Protein AF-A0A522JJS2-F1 (afdb_monomer_lite)

Structure (mmCIF, N/CA/C/O backbone):
data_AF-A0A522JJS2-F1
#
_entry.id   AF-A0A522JJS2-F1
#
loop_
_atom_site.group_PDB
_atom_site.id
_atom_site.type_symbol
_atom_site.label_atom_id
_atom_site.label_alt_id
_atom_site.label_comp_id
_atom_site.label_asym_id
_atom_site.label_entity_id
_atom_site.label_seq_id
_atom_site.pdbx_PDB_ins_code
_atom_site.Cartn_x
_atom_site.Cartn_y
_atom_site.Cartn_z
_atom_site.occupancy
_atom_site.B_iso_or_equiv
_atom_site.auth_seq_id
_atom_site.auth_comp_id
_atom_site.auth_asym_id
_atom_site.auth_atom_id
_atom_site.pdbx_PDB_model_num
ATOM 1 N N . MET A 1 1 ? 28.391 4.035 -35.852 1.00 57.31 1 MET A N 1
ATOM 2 C CA . MET A 1 1 ? 27.122 3.845 -35.117 1.00 57.31 1 MET A CA 1
ATOM 3 C C . MET A 1 1 ? 27.522 3.546 -33.683 1.00 57.31 1 MET A C 1
ATOM 5 O O . MET A 1 1 ? 28.521 2.867 -33.507 1.00 57.31 1 MET A O 1
ATOM 9 N N . GLY A 1 2 ? 26.929 4.228 -32.703 1.00 73.19 2 GLY A N 1
ATOM 10 C CA . GLY A 1 2 ? 27.480 4.295 -31.346 1.00 73.19 2 GLY A CA 1
ATOM 11 C C . GLY A 1 2 ? 27.286 2.992 -30.577 1.00 73.19 2 GLY A C 1
ATOM 12 O O . GLY A 1 2 ? 26.161 2.683 -30.204 1.00 73.19 2 GLY A O 1
ATOM 13 N N . GLU A 1 3 ? 28.387 2.303 -30.288 1.00 79.56 3 GLU A N 1
ATOM 14 C CA . GLU A 1 3 ? 28.468 1.057 -29.506 1.00 79.56 3 GLU A CA 1
ATOM 15 C C . GLU A 1 3 ? 27.678 1.111 -28.184 1.00 79.56 3 GLU A C 1
ATOM 17 O O . GLU A 1 3 ? 27.041 0.147 -27.772 1.00 79.56 3 GLU A O 1
ATOM 22 N N . ILE A 1 4 ? 27.638 2.281 -27.543 1.00 78.94 4 ILE A N 1
ATOM 23 C CA . ILE A 1 4 ? 26.926 2.497 -26.278 1.00 78.94 4 ILE A CA 1
ATOM 24 C C . ILE A 1 4 ? 25.409 2.406 -26.471 1.00 78.94 4 ILE A C 1
ATOM 26 O O . ILE A 1 4 ? 24.712 1.834 -25.636 1.00 78.94 4 ILE A O 1
ATOM 30 N N . ALA A 1 5 ? 24.897 2.941 -27.581 1.00 76.31 5 ALA A N 1
ATOM 31 C CA . ALA A 1 5 ? 23.472 2.885 -27.886 1.00 76.31 5 ALA A CA 1
ATOM 32 C C . ALA A 1 5 ? 23.033 1.445 -28.186 1.00 76.31 5 ALA A C 1
ATOM 34 O O . ALA A 1 5 ? 21.948 1.039 -27.784 1.00 76.31 5 ALA A O 1
ATOM 35 N N . GLU A 1 6 ? 23.893 0.655 -28.827 1.00 81.75 6 GLU A N 1
ATOM 36 C CA . GLU A 1 6 ? 23.637 -0.761 -29.106 1.00 81.75 6 GLU A CA 1
ATOM 37 C C . GLU A 1 6 ? 23.607 -1.578 -27.807 1.00 81.75 6 GLU A C 1
ATOM 39 O O . GLU A 1 6 ? 22.666 -2.336 -27.582 1.00 81.75 6 GLU A O 1
ATOM 44 N N . MET A 1 7 ? 24.543 -1.331 -26.884 1.00 81.50 7 MET A N 1
ATOM 45 C CA . MET A 1 7 ? 24.564 -1.988 -25.570 1.00 81.50 7 MET A CA 1
ATOM 46 C C . MET A 1 7 ? 23.360 -1.629 -24.676 1.00 81.50 7 MET A C 1
ATOM 48 O O . MET A 1 7 ? 22.954 -2.438 -23.839 1.00 81.50 7 MET A O 1
ATOM 52 N N . MET A 1 8 ? 22.767 -0.440 -24.840 1.00 80.88 8 MET A N 1
ATOM 53 C CA . MET A 1 8 ? 21.518 -0.055 -24.160 1.00 80.88 8 MET A CA 1
ATOM 54 C C . MET A 1 8 ? 20.288 -0.749 -24.759 1.00 80.88 8 MET A C 1
ATOM 56 O O . MET A 1 8 ? 19.370 -1.117 -24.027 1.00 80.88 8 MET A O 1
ATOM 60 N N . LEU A 1 9 ? 20.263 -0.934 -26.082 1.00 81.69 9 LEU A N 1
ATOM 61 C CA . LEU A 1 9 ? 19.139 -1.556 -26.787 1.00 81.69 9 LEU A CA 1
ATOM 62 C C . LEU A 1 9 ? 19.114 -3.083 -26.635 1.00 81.69 9 LEU A C 1
ATOM 64 O O . LEU A 1 9 ? 18.038 -3.675 -26.593 1.00 81.69 9 LEU A O 1
ATOM 68 N N . ASP A 1 10 ? 20.284 -3.702 -26.498 1.00 85.56 10 ASP A N 1
ATOM 69 C CA . ASP A 1 10 ? 20.461 -5.150 -26.333 1.00 85.56 10 ASP A CA 1
ATOM 70 C C . ASP A 1 10 ? 20.263 -5.625 -24.873 1.00 85.56 10 ASP A C 1
ATOM 72 O O . ASP A 1 10 ? 20.170 -6.818 -24.577 1.00 85.56 10 ASP A O 1
ATOM 76 N N . GLY A 1 11 ? 20.134 -4.685 -23.928 1.00 82.06 11 GLY A N 1
ATOM 77 C CA . GLY A 1 11 ? 19.857 -4.983 -22.519 1.00 82.06 11 GLY A CA 1
ATOM 78 C C . GLY A 1 11 ? 21.091 -5.316 -21.680 1.00 82.06 11 GLY A C 1
ATOM 79 O O . GLY A 1 11 ? 20.939 -5.847 -20.573 1.00 82.06 11 GLY A O 1
ATOM 80 N N . THR A 1 12 ? 22.283 -4.996 -22.187 1.00 88.56 12 THR A N 1
ATOM 81 C CA . THR A 1 12 ? 23.569 -5.052 -21.468 1.00 88.56 12 THR A CA 1
ATOM 82 C C . THR A 1 12 ? 23.711 -3.869 -20.507 1.00 88.56 12 THR A C 1
ATOM 84 O O . THR A 1 12 ? 24.193 -4.018 -19.382 1.00 88.56 12 THR A O 1
ATOM 87 N N . LEU A 1 13 ? 23.231 -2.694 -20.922 1.00 89.81 13 LEU A N 1
ATOM 88 C CA . LEU A 1 13 ? 23.172 -1.483 -20.107 1.00 89.81 13 LEU A CA 1
ATOM 89 C C . LEU A 1 13 ? 21.726 -1.109 -19.769 1.00 89.81 13 LEU A C 1
ATOM 91 O O . LEU A 1 13 ? 20.796 -1.349 -20.537 1.00 89.81 13 LEU A O 1
ATOM 95 N N . CYS A 1 14 ? 21.553 -0.464 -18.619 1.00 88.88 14 CYS A N 1
ATOM 96 C CA . CYS A 1 14 ? 20.308 0.176 -18.227 1.00 88.88 14 CYS A CA 1
ATOM 97 C C . CYS A 1 14 ? 19.961 1.308 -19.206 1.00 88.88 14 CYS A C 1
ATOM 99 O O . CYS A 1 14 ? 20.755 2.234 -19.370 1.00 88.88 14 CYS A O 1
ATOM 101 N N . GLU A 1 15 ? 18.754 1.305 -19.776 1.00 86.12 15 GLU A N 1
ATOM 102 C CA . GLU A 1 15 ? 18.289 2.373 -20.682 1.00 86.12 15 GLU A CA 1
ATOM 103 C C . GLU A 1 15 ? 18.180 3.751 -19.995 1.00 86.12 15 GLU A C 1
ATOM 105 O O . GLU A 1 15 ? 18.176 4.777 -20.667 1.00 86.12 15 GLU A O 1
ATOM 110 N N . GLY A 1 16 ? 18.048 3.778 -18.662 1.00 83.94 16 GLY A N 1
ATOM 111 C CA . GLY A 1 16 ? 17.788 5.000 -17.895 1.00 83.94 16 GLY A CA 1
ATOM 112 C C . GLY A 1 16 ? 19.049 5.689 -17.379 1.00 83.94 16 GLY A C 1
ATOM 113 O O . GLY A 1 16 ? 19.113 6.913 -17.352 1.00 83.94 16 GLY A O 1
ATOM 114 N N . CYS A 1 17 ? 20.058 4.913 -16.980 1.00 88.56 17 CYS A N 1
ATOM 115 C CA . CYS A 1 17 ? 21.272 5.441 -16.349 1.00 88.56 17 CYS A CA 1
ATOM 116 C C . CYS A 1 17 ? 22.578 4.928 -16.968 1.00 88.56 17 CYS A C 1
ATOM 118 O O . CYS A 1 17 ? 23.653 5.346 -16.547 1.00 88.56 17 CYS A O 1
ATOM 120 N N . GLY A 1 18 ? 22.516 4.013 -17.942 1.00 85.56 18 GLY A N 1
ATOM 121 C CA . GLY A 1 18 ? 23.699 3.432 -18.580 1.00 85.56 18 GLY A CA 1
ATOM 122 C C . GLY A 1 18 ? 24.520 2.495 -17.687 1.00 85.56 18 GLY A C 1
ATOM 123 O O . GLY A 1 18 ? 25.633 2.143 -18.061 1.00 85.56 18 GLY A O 1
ATOM 124 N N . ALA A 1 19 ? 24.011 2.090 -16.517 1.00 88.94 19 ALA A N 1
ATOM 125 C CA . ALA A 1 19 ? 24.686 1.122 -15.652 1.00 88.94 19 ALA A CA 1
ATOM 126 C C . ALA A 1 19 ? 24.685 -0.288 -16.268 1.00 88.94 19 ALA A C 1
ATOM 128 O O . ALA A 1 19 ? 23.676 -0.705 -16.836 1.00 88.94 19 ALA A O 1
ATOM 129 N N . TYR A 1 20 ? 25.781 -1.034 -16.106 1.00 88.44 20 TYR A N 1
ATOM 130 C CA . TYR A 1 20 ? 25.856 -2.443 -16.506 1.00 88.44 20 TYR A CA 1
ATOM 131 C C . TYR A 1 20 ? 24.881 -3.286 -15.688 1.00 88.44 20 TYR A C 1
ATOM 133 O O . TYR A 1 20 ? 24.837 -3.188 -14.461 1.00 88.44 20 TYR A O 1
ATOM 141 N N . LEU A 1 21 ? 24.090 -4.103 -16.377 1.00 84.31 21 LEU A N 1
ATOM 142 C CA . LEU A 1 21 ? 23.136 -5.007 -15.749 1.00 84.31 21 LEU A CA 1
ATOM 143 C C . LEU A 1 21 ? 23.778 -6.383 -15.556 1.00 84.31 21 LEU A C 1
ATOM 145 O O . LEU A 1 21 ? 24.487 -6.869 -16.431 1.00 84.31 21 LEU A O 1
ATOM 149 N N . GLU A 1 22 ? 23.530 -7.018 -14.409 1.00 79.38 22 GLU A N 1
ATOM 150 C CA . GLU A 1 22 ? 24.010 -8.379 -14.153 1.00 79.38 22 GLU A CA 1
ATOM 151 C C . GLU A 1 22 ? 23.252 -9.391 -15.028 1.00 79.38 22 GLU A C 1
ATOM 153 O O . GLU A 1 22 ? 22.030 -9.531 -14.930 1.00 79.38 22 GLU A O 1
ATOM 158 N N . GLY A 1 23 ? 23.991 -10.109 -15.876 1.00 73.25 23 GLY A N 1
ATOM 159 C CA . GLY A 1 23 ? 23.478 -11.171 -16.741 1.00 73.25 23 GLY A CA 1
ATOM 160 C C . GLY A 1 23 ? 23.820 -10.968 -18.216 1.00 73.25 23 GLY A C 1
ATOM 161 O O . GLY A 1 23 ? 24.387 -9.951 -18.604 1.00 73.25 23 GLY A O 1
ATOM 162 N N . ASP A 1 24 ? 23.468 -11.960 -19.033 1.00 70.75 24 ASP A N 1
ATOM 163 C CA . ASP A 1 24 ? 23.642 -11.892 -20.486 1.00 70.75 24 ASP A CA 1
ATOM 164 C C . ASP A 1 24 ? 22.685 -10.861 -21.112 1.00 70.75 24 ASP A C 1
ATOM 166 O O . ASP A 1 24 ? 21.68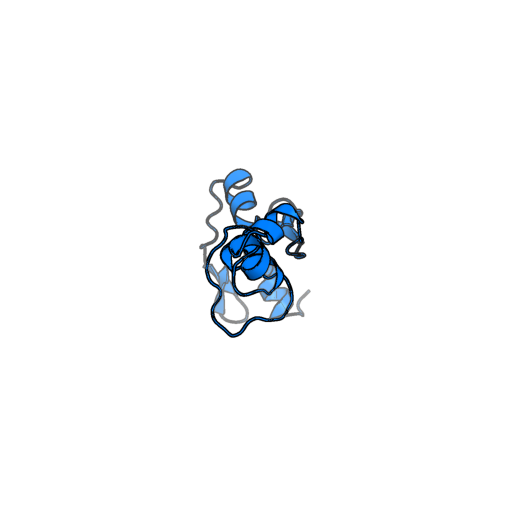5 -10.455 -20.490 1.00 70.75 24 ASP A O 1
ATOM 170 N N . ALA A 1 25 ? 23.009 -10.427 -22.329 1.00 74.12 25 ALA A N 1
ATOM 171 C CA . ALA A 1 25 ? 22.186 -9.511 -23.095 1.00 74.12 25 ALA A CA 1
ATOM 172 C C . ALA A 1 25 ? 20.798 -10.119 -23.305 1.00 74.12 25 ALA A C 1
ATOM 174 O O . ALA A 1 25 ? 20.634 -11.211 -23.846 1.00 74.12 25 ALA A O 1
ATOM 175 N N . ALA A 1 26 ? 19.767 -9.418 -22.842 1.00 77.19 26 ALA A N 1
ATOM 176 C CA . ALA A 1 26 ? 18.408 -9.931 -22.938 1.00 77.19 26 ALA A CA 1
ATOM 177 C C . ALA A 1 26 ? 17.839 -9.819 -24.366 1.00 77.19 26 ALA A C 1
ATOM 179 O O . ALA A 1 26 ? 16.777 -10.378 -24.638 1.00 77.19 26 ALA A O 1
ATOM 180 N N . GLY A 1 27 ? 18.515 -9.089 -25.262 1.00 82.44 27 GLY A N 1
ATOM 181 C CA . GLY A 1 27 ? 18.028 -8.750 -26.600 1.00 82.44 27 GLY A CA 1
ATOM 182 C C . GLY A 1 27 ? 16.918 -7.694 -26.586 1.00 82.44 27 GLY A C 1
ATOM 183 O O . GLY A 1 27 ? 16.231 -7.500 -27.588 1.00 82.44 27 GLY A O 1
ATOM 184 N N . PHE A 1 28 ? 16.695 -7.041 -25.442 1.00 82.25 28 PHE A N 1
ATOM 185 C CA . PHE A 1 28 ? 15.737 -5.951 -25.279 1.00 82.25 28 PHE A CA 1
ATOM 186 C C . PHE A 1 28 ? 16.195 -4.964 -24.194 1.00 82.25 28 PHE A C 1
ATOM 188 O O . PHE A 1 28 ? 16.867 -5.379 -23.243 1.00 82.25 28 PHE A O 1
ATOM 195 N N . PRO A 1 29 ? 15.794 -3.679 -24.274 1.00 85.56 29 PRO A N 1
ATOM 196 C CA . PRO A 1 29 ? 16.159 -2.673 -23.281 1.00 85.56 29 PRO A CA 1
ATOM 197 C C . PRO A 1 29 ? 15.674 -3.054 -21.879 1.00 85.56 29 PRO A C 1
ATOM 199 O O . PRO A 1 29 ? 14.528 -3.469 -21.688 1.00 85.56 29 PRO A O 1
ATOM 202 N N . ARG A 1 30 ? 16.547 -2.903 -20.878 1.00 86.44 30 ARG A N 1
ATOM 203 C CA . ARG A 1 30 ? 16.250 -3.202 -19.469 1.00 86.44 30 ARG A CA 1
ATOM 204 C C . ARG A 1 30 ? 16.584 -2.007 -18.579 1.00 86.44 30 ARG A C 1
ATOM 206 O O . ARG A 1 30 ? 17.356 -1.127 -18.953 1.00 86.44 30 ARG A O 1
ATOM 213 N N . ARG A 1 31 ? 16.037 -2.004 -17.360 1.00 87.75 31 ARG A N 1
ATOM 214 C CA . ARG A 1 31 ? 16.356 -1.034 -16.299 1.00 87.75 31 ARG A CA 1
ATOM 215 C C . ARG A 1 31 ? 16.914 -1.744 -15.071 1.00 87.75 31 ARG A C 1
ATOM 217 O O . ARG A 1 31 ? 16.477 -2.849 -14.756 1.00 87.75 31 ARG A O 1
ATOM 224 N N . CYS A 1 32 ? 17.850 -1.106 -14.370 1.00 88.06 32 CYS A N 1
ATOM 225 C CA . CYS A 1 32 ? 18.321 -1.582 -13.066 1.00 88.06 32 CYS A CA 1
ATOM 226 C C . CYS A 1 32 ? 17.216 -1.449 -12.001 1.00 88.06 32 CYS A C 1
ATOM 228 O O . CYS A 1 32 ? 16.230 -0.747 -12.228 1.00 88.06 32 CYS A O 1
ATOM 230 N N . ASP A 1 33 ? 17.370 -2.098 -10.837 1.00 82.56 33 ASP A N 1
ATOM 231 C CA . ASP A 1 33 ? 16.367 -2.040 -9.754 1.00 82.56 33 ASP A CA 1
ATOM 232 C C . ASP A 1 33 ? 16.052 -0.598 -9.334 1.00 82.56 33 ASP A C 1
ATOM 234 O O . ASP A 1 33 ? 14.891 -0.262 -9.116 1.00 82.56 33 ASP A O 1
ATOM 238 N N . ASP A 1 34 ? 17.064 0.269 -9.298 1.00 82.25 34 ASP A N 1
ATOM 239 C CA . ASP A 1 34 ? 16.914 1.671 -8.909 1.00 82.25 34 ASP A CA 1
ATOM 240 C C . ASP A 1 34 ? 16.088 2.460 -9.936 1.00 82.25 34 ASP A C 1
ATOM 242 O O . ASP A 1 34 ? 14.997 2.934 -9.615 1.00 82.25 34 ASP A O 1
ATOM 246 N N . CYS A 1 35 ? 16.486 2.441 -11.214 1.00 83.81 35 CYS A N 1
ATOM 247 C CA . CYS A 1 35 ? 15.709 3.075 -12.280 1.00 83.81 35 CYS A CA 1
ATOM 248 C C . CYS A 1 35 ? 14.314 2.457 -12.430 1.00 83.81 35 CYS A C 1
ATOM 250 O O . CYS A 1 35 ? 13.358 3.166 -12.730 1.00 83.81 35 CYS A O 1
ATOM 252 N N . ALA A 1 36 ? 14.158 1.149 -12.202 1.00 79.88 36 ALA A N 1
ATOM 253 C CA . ALA A 1 36 ? 12.857 0.483 -12.189 1.00 79.88 36 ALA A CA 1
ATOM 254 C C . ALA A 1 36 ? 11.983 0.927 -11.001 1.00 79.88 36 ALA A C 1
ATOM 256 O O . ALA A 1 36 ? 10.754 0.897 -11.094 1.00 79.88 36 ALA A O 1
ATOM 257 N N . ARG A 1 37 ? 12.579 1.339 -9.877 1.00 72.25 37 ARG A N 1
ATOM 258 C CA . ARG A 1 37 ? 11.871 1.908 -8.723 1.00 72.25 37 ARG A CA 1
ATOM 259 C C . ARG A 1 37 ? 11.487 3.359 -8.955 1.00 72.25 37 ARG A C 1
ATOM 261 O O . ARG A 1 37 ? 10.376 3.721 -8.575 1.00 72.25 37 ARG A O 1
ATOM 268 N N . GLU A 1 38 ? 12.331 4.143 -9.612 1.00 65.69 38 GLU A N 1
ATOM 269 C CA . GLU A 1 38 ? 12.033 5.529 -9.984 1.00 65.69 38 GLU A CA 1
ATOM 270 C C . GLU A 1 38 ? 10.801 5.603 -10.899 1.00 65.69 38 GLU A C 1
ATOM 272 O O . GLU A 1 38 ? 9.821 6.262 -10.548 1.00 65.69 38 GLU A O 1
ATOM 277 N N . VAL A 1 39 ? 10.737 4.797 -11.971 1.00 64.00 39 VAL A N 1
ATOM 278 C CA . VAL A 1 39 ? 9.524 4.757 -12.818 1.00 64.00 39 VAL A CA 1
ATOM 279 C C . VAL A 1 39 ? 8.279 4.256 -12.084 1.00 64.00 39 VAL A C 1
ATOM 281 O O . VAL A 1 39 ? 7.175 4.641 -12.450 1.00 64.00 39 VAL A O 1
ATOM 284 N N . ARG A 1 40 ? 8.391 3.437 -11.029 1.00 57.56 40 ARG A N 1
ATOM 285 C CA . ARG A 1 40 ? 7.213 3.021 -10.234 1.00 57.56 40 ARG A CA 1
ATOM 286 C C . ARG A 1 40 ? 6.608 4.173 -9.429 1.00 57.56 40 ARG A C 1
ATOM 2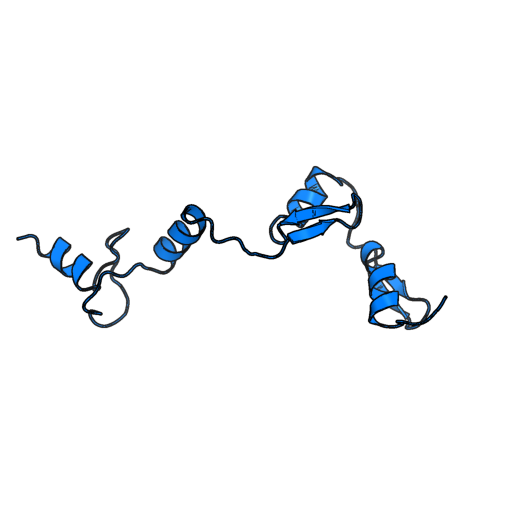88 O O . ARG A 1 40 ? 5.404 4.141 -9.159 1.00 57.56 40 ARG A O 1
ATOM 295 N N . PHE A 1 41 ? 7.419 5.164 -9.056 1.00 51.91 41 PHE A N 1
ATOM 296 C CA . PHE A 1 41 ? 6.946 6.404 -8.443 1.00 51.91 41 PHE A CA 1
ATOM 297 C C . PHE A 1 41 ? 6.328 7.344 -9.484 1.00 51.91 41 PHE A C 1
ATOM 299 O O . PHE A 1 41 ? 5.271 7.911 -9.216 1.00 51.91 41 PHE A O 1
ATOM 306 N N . GLU A 1 42 ? 6.919 7.449 -10.678 1.00 53.12 42 GLU A N 1
ATOM 307 C CA . GLU A 1 42 ? 6.431 8.339 -11.745 1.00 53.12 42 GLU A CA 1
ATOM 308 C C . GLU A 1 42 ? 5.182 7.813 -12.467 1.00 53.12 42 GLU A C 1
ATOM 310 O O . GLU A 1 42 ? 4.261 8.573 -12.758 1.00 53.12 42 GLU A O 1
ATOM 315 N N . LEU A 1 43 ? 5.087 6.497 -12.682 1.00 57.12 43 LEU A N 1
ATOM 316 C CA . LEU A 1 43 ? 3.903 5.830 -13.240 1.00 57.12 43 LEU A CA 1
ATOM 317 C C . LEU A 1 43 ? 2.765 5.698 -12.220 1.00 57.12 43 LEU A C 1
ATOM 319 O O . LEU A 1 43 ? 1.714 5.138 -12.534 1.00 57.12 43 LEU A O 1
ATOM 323 N N . GLY A 1 44 ? 2.974 6.173 -10.988 1.00 52.91 44 GLY A N 1
ATOM 324 C CA . GLY A 1 44 ? 1.944 6.239 -9.966 1.00 52.91 44 GLY A CA 1
ATOM 325 C C . GLY A 1 44 ? 1.270 4.900 -9.702 1.00 52.91 44 GLY A C 1
ATOM 326 O O . GLY A 1 44 ? 0.076 4.905 -9.415 1.00 52.91 44 GLY A O 1
ATOM 327 N N . THR A 1 45 ? 1.981 3.763 -9.804 1.00 48.75 45 THR A N 1
ATOM 328 C CA . THR A 1 45 ? 1.392 2.466 -9.437 1.00 48.75 45 THR A CA 1
ATOM 329 C C . THR A 1 45 ? 0.924 2.558 -7.986 1.00 48.75 45 THR A C 1
ATOM 331 O O . THR A 1 45 ? 1.751 2.645 -7.070 1.00 48.75 45 THR A O 1
ATOM 334 N N . PRO A 1 46 ? -0.397 2.617 -7.736 1.00 52.31 46 PRO A N 1
ATOM 335 C CA . PRO A 1 46 ? -0.873 2.832 -6.393 1.00 52.31 46 PRO A CA 1
ATOM 336 C C . PRO A 1 46 ? -0.524 1.577 -5.605 1.00 52.31 46 PRO A C 1
ATOM 338 O O . PRO A 1 46 ? -0.883 0.467 -5.989 1.00 52.31 46 PRO A O 1
ATOM 341 N N . ARG A 1 47 ? 0.146 1.735 -4.462 1.00 55.72 47 ARG A N 1
ATOM 342 C CA . ARG A 1 47 ? 0.082 0.719 -3.411 1.00 55.72 47 ARG A CA 1
ATOM 343 C C . ARG A 1 47 ? -1.375 0.694 -2.956 1.00 55.72 47 ARG A C 1
ATOM 345 O O . ARG A 1 47 ? -1.775 1.490 -2.109 1.00 55.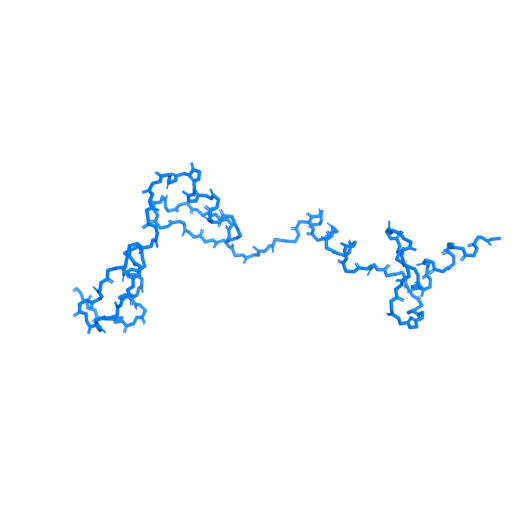72 47 ARG A O 1
ATOM 352 N N . THR A 1 48 ? -2.191 -0.130 -3.613 1.00 57.41 48 THR A N 1
ATOM 353 C CA . THR A 1 48 ? -3.656 -0.186 -3.508 1.00 57.41 48 THR A CA 1
ATOM 354 C C . THR A 1 48 ? -4.111 -0.776 -2.175 1.00 57.41 48 THR A C 1
ATOM 356 O O . THR A 1 48 ? -4.814 -1.777 -2.116 1.00 57.41 48 THR A O 1
ATOM 359 N N . GLY A 1 49 ? -3.728 -0.149 -1.073 1.00 65.50 49 GLY A N 1
ATOM 360 C CA . GLY A 1 49 ? -4.391 -0.317 0.205 1.00 65.50 49 GLY A CA 1
ATOM 361 C C . GLY A 1 49 ? -4.811 1.064 0.653 1.00 65.50 49 GLY A C 1
ATOM 362 O O . GLY A 1 49 ? -3.963 1.856 1.042 1.00 65.50 49 GLY A O 1
ATOM 363 N N . ARG A 1 50 ? -6.098 1.398 0.574 1.00 74.62 50 ARG A N 1
ATOM 364 C CA . ARG A 1 50 ? -6.628 2.536 1.328 1.00 74.62 50 ARG A CA 1
ATOM 365 C C . ARG A 1 50 ? -7.140 2.000 2.655 1.00 74.62 50 ARG A C 1
ATOM 367 O O . ARG A 1 50 ? -7.905 1.041 2.673 1.00 74.62 50 ARG A O 1
ATOM 374 N N . VAL A 1 51 ? -6.717 2.607 3.753 1.00 78.62 51 VAL A N 1
ATOM 375 C CA . VAL A 1 51 ? -7.089 2.203 5.110 1.00 78.62 51 VAL A CA 1
ATOM 376 C C . VAL A 1 51 ? -7.830 3.361 5.766 1.00 78.62 51 VAL A C 1
ATOM 378 O O . VAL A 1 51 ? -7.485 4.529 5.583 1.00 78.62 51 VAL A O 1
ATOM 381 N N . LYS A 1 52 ? -8.894 3.045 6.505 1.00 79.31 52 LYS A N 1
ATOM 382 C CA . LYS A 1 52 ? -9.637 4.042 7.278 1.00 79.31 52 LYS A CA 1
ATOM 383 C C . LYS A 1 52 ? -8.877 4.346 8.563 1.00 79.31 52 LYS A C 1
ATOM 385 O O . LYS A 1 52 ? -8.520 3.431 9.300 1.00 79.31 52 LYS A O 1
ATOM 390 N N . CYS A 1 53 ? -8.662 5.623 8.846 1.00 76.38 53 CYS A N 1
ATOM 391 C CA . CYS A 1 53 ? -8.155 6.063 10.134 1.00 76.38 53 CYS A CA 1
ATOM 392 C C . CYS A 1 53 ? -9.196 5.780 11.226 1.00 76.38 53 CYS A C 1
ATOM 394 O O . CYS A 1 53 ? -10.360 6.149 11.083 1.00 76.38 53 CYS A O 1
ATOM 396 N N . ALA A 1 54 ? -8.785 5.154 12.328 1.00 72.94 54 ALA A N 1
ATOM 397 C CA . ALA A 1 54 ? -9.682 4.814 13.433 1.00 72.94 54 ALA A CA 1
ATOM 398 C C . ALA A 1 54 ? -10.178 6.043 14.224 1.00 72.94 54 ALA A C 1
ATOM 400 O O . ALA A 1 54 ? -11.217 5.959 14.870 1.00 72.94 54 ALA A O 1
ATOM 401 N N . HIS A 1 55 ? -9.470 7.177 14.150 1.00 70.56 55 HIS A N 1
ATOM 402 C CA . HIS A 1 55 ? -9.756 8.374 14.951 1.00 70.56 55 HIS A CA 1
ATOM 403 C C . HIS A 1 55 ? -10.624 9.408 14.232 1.00 70.56 55 HIS A C 1
ATOM 405 O O . HIS A 1 55 ? -11.485 10.021 14.851 1.00 70.56 55 HIS A O 1
ATOM 411 N N . CYS A 1 56 ? -10.427 9.604 12.927 1.00 75.94 56 CYS A N 1
ATOM 412 C CA . CYS A 1 56 ? -11.221 10.559 12.145 1.00 75.94 56 CYS A CA 1
ATOM 413 C C . CYS A 1 56 ? -12.043 9.913 11.025 1.00 75.94 56 CYS A C 1
ATOM 415 O O . CYS A 1 56 ? -12.646 10.629 10.228 1.00 75.94 56 CYS A O 1
ATOM 417 N N . GLN A 1 57 ? -12.031 8.577 10.919 1.00 73.50 57 GLN A N 1
ATOM 418 C CA . GLN A 1 57 ? -12.739 7.787 9.899 1.00 73.50 57 GLN A CA 1
ATOM 419 C C . GLN A 1 57 ? -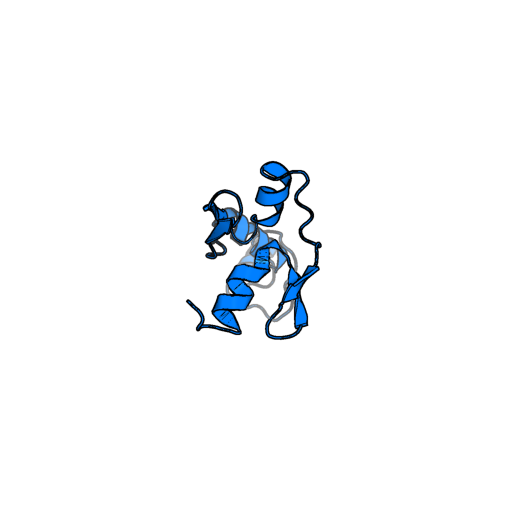12.414 8.174 8.443 1.00 73.50 57 GLN A C 1
ATOM 421 O O . GLN A 1 57 ? -13.050 7.684 7.506 1.00 73.50 57 GLN A O 1
ATOM 426 N N . ARG A 1 58 ? -11.381 9.002 8.225 1.00 75.88 58 ARG A N 1
ATOM 427 C CA . ARG A 1 58 ? -10.904 9.386 6.896 1.00 75.88 58 ARG A CA 1
ATOM 428 C C . ARG A 1 58 ? -10.160 8.234 6.251 1.00 75.88 58 ARG A C 1
ATOM 430 O O . ARG A 1 58 ? -9.414 7.504 6.898 1.00 75.88 58 ARG A O 1
ATOM 437 N N . THR A 1 59 ? -10.367 8.087 4.952 1.00 77.25 59 THR A N 1
ATOM 438 C CA . THR A 1 59 ? -9.693 7.067 4.156 1.00 77.25 59 THR A CA 1
ATOM 439 C C . THR A 1 59 ? -8.366 7.631 3.669 1.00 77.25 59 THR A C 1
ATOM 441 O O . THR A 1 59 ? -8.357 8.601 2.916 1.00 77.25 59 THR A O 1
ATOM 444 N N . VAL A 1 60 ? -7.256 7.037 4.102 1.00 81.31 60 VAL A N 1
ATOM 445 C CA . VAL A 1 60 ? -5.898 7.448 3.723 1.00 81.31 60 VAL A CA 1
ATOM 446 C C . VAL A 1 60 ? -5.152 6.285 3.078 1.00 81.31 60 VAL A C 1
ATOM 448 O O . VAL A 1 60 ? -5.553 5.127 3.206 1.00 81.31 60 VAL A O 1
ATOM 451 N N . ALA A 1 61 ? -4.086 6.574 2.335 1.00 81.19 61 ALA A N 1
ATOM 452 C CA . ALA A 1 61 ? -3.236 5.523 1.787 1.00 81.19 61 ALA A CA 1
ATOM 453 C C . ALA A 1 61 ? -2.601 4.721 2.936 1.00 81.19 61 ALA A C 1
ATOM 455 O O . ALA A 1 61 ? -2.121 5.312 3.898 1.00 81.19 61 ALA A O 1
ATOM 456 N N . ALA A 1 62 ? -2.561 3.391 2.830 1.00 71.12 62 ALA A N 1
ATOM 457 C CA . ALA A 1 62 ? -1.953 2.510 3.830 1.00 71.12 62 ALA A CA 1
ATOM 458 C C . ALA A 1 62 ? -0.498 2.900 4.112 1.00 71.12 62 ALA A C 1
ATOM 460 O O . ALA A 1 62 ? -0.068 2.894 5.260 1.00 71.12 62 ALA A O 1
ATOM 461 N N . ALA A 1 63 ? 0.229 3.298 3.064 1.00 75.31 63 ALA A N 1
ATOM 462 C CA . ALA A 1 63 ? 1.598 3.784 3.173 1.00 75.31 63 ALA A CA 1
ATOM 463 C C . ALA A 1 63 ? 1.708 5.103 3.963 1.00 75.31 63 ALA A C 1
ATOM 465 O O . ALA A 1 63 ? 2.681 5.281 4.680 1.00 75.31 63 ALA A O 1
ATOM 466 N N . GLY A 1 64 ? 0.705 5.985 3.876 1.00 77.50 64 GLY A N 1
ATOM 467 C CA . GLY A 1 64 ? 0.683 7.300 4.531 1.00 77.50 64 GLY A CA 1
ATOM 468 C C . GLY A 1 64 ? -0.191 7.362 5.786 1.00 77.50 64 GLY A C 1
ATOM 469 O O . GLY A 1 64 ? -0.527 8.450 6.248 1.00 77.50 64 GLY A O 1
ATOM 470 N N . LEU A 1 65 ? -0.618 6.216 6.333 1.00 79.12 65 LEU A N 1
ATOM 471 C CA . LEU A 1 65 ? -1.444 6.190 7.543 1.00 79.12 65 LEU A CA 1
ATOM 472 C C . LEU A 1 65 ? -0.667 6.714 8.760 1.00 79.12 65 LEU A C 1
ATOM 474 O O . LEU A 1 65 ? -1.256 7.381 9.605 1.00 79.12 65 LEU A O 1
ATOM 478 N N . LYS A 1 66 ? 0.644 6.451 8.824 1.00 74.12 66 LYS A N 1
ATOM 479 C CA . LYS A 1 66 ? 1.521 6.923 9.907 1.00 74.12 66 LYS A CA 1
ATOM 480 C C . LYS A 1 66 ? 1.699 8.442 9.843 1.00 74.12 66 LYS A C 1
ATOM 482 O O . LYS A 1 66 ? 1.461 9.107 10.842 1.00 74.12 66 LYS A O 1
ATOM 487 N N . ASP A 1 67 ? 1.987 8.987 8.664 1.00 81.44 67 ASP A N 1
ATOM 488 C CA . ASP A 1 67 ? 2.085 10.436 8.435 1.00 81.44 67 ASP A CA 1
ATOM 489 C C . ASP A 1 67 ? 0.749 11.147 8.687 1.00 81.44 67 ASP A C 1
ATOM 491 O O . ASP A 1 67 ? 0.698 12.230 9.264 1.00 81.44 67 ASP A O 1
ATOM 495 N N . HIS A 1 68 ? -0.367 10.513 8.312 1.00 85.19 68 HIS A N 1
ATOM 496 C CA . HIS A 1 68 ? -1.698 11.015 8.635 1.00 85.19 68 HIS A CA 1
ATOM 497 C C . HIS A 1 68 ? -1.937 11.087 10.148 1.00 85.19 68 HIS A C 1
ATOM 499 O O . HIS A 1 68 ? -2.498 12.072 10.625 1.00 85.19 68 HIS A O 1
ATOM 505 N N . MET A 1 69 ? -1.541 10.051 10.890 1.00 77.25 69 MET A N 1
ATOM 506 C CA . MET A 1 69 ? -1.673 10.014 12.345 1.00 77.25 69 MET A CA 1
ATOM 507 C C . MET A 1 69 ? -0.799 11.076 13.011 1.00 77.25 69 MET A C 1
ATOM 509 O O . MET A 1 69 ? -1.292 11.771 13.885 1.00 77.25 69 MET A O 1
ATOM 513 N N . ASP A 1 70 ? 0.431 11.286 12.557 1.00 77.00 70 ASP A N 1
ATOM 514 C CA . ASP A 1 70 ? 1.314 12.309 13.126 1.00 77.00 70 ASP A CA 1
ATOM 515 C C . ASP A 1 70 ? 0.802 13.738 12.850 1.00 77.00 70 ASP A C 1
ATOM 517 O O . ASP A 1 70 ? 0.661 14.558 13.756 1.00 77.00 70 ASP A O 1
ATOM 521 N N . ALA A 1 71 ? 0.379 14.007 11.610 1.00 81.12 71 ALA A N 1
ATOM 522 C CA . ALA A 1 71 ? -0.060 15.337 11.191 1.00 81.12 71 ALA A CA 1
ATOM 523 C C . ALA A 1 71 ? -1.491 15.705 11.627 1.00 81.12 71 ALA A C 1
ATOM 525 O O . ALA A 1 71 ? -1.810 16.887 11.780 1.00 81.12 71 ALA A O 1
ATOM 526 N N . LYS A 1 72 ? -2.403 14.728 11.739 1.00 78.12 72 LYS A N 1
ATOM 527 C CA . LYS A 1 72 ? -3.817 14.964 12.108 1.00 78.12 72 LYS A CA 1
ATOM 528 C C . LYS A 1 72 ? -4.158 14.525 13.528 1.00 78.12 72 LYS A C 1
ATOM 530 O O . LYS A 1 72 ? -5.192 14.956 14.037 1.00 78.12 72 LYS A O 1
ATOM 535 N N . HIS A 1 73 ? -3.313 13.716 14.160 1.00 74.56 73 HIS A N 1
ATOM 536 C CA . HIS A 1 73 ? -3.484 13.229 15.528 1.00 74.56 73 HIS A CA 1
ATOM 537 C C . HIS A 1 73 ? -2.188 13.372 16.364 1.00 74.56 73 HIS A C 1
ATOM 539 O O . HIS A 1 73 ? -1.737 12.382 16.951 1.00 74.56 73 HIS A O 1
ATOM 545 N N . PRO A 1 74 ? -1.594 14.582 16.465 1.00 63.16 74 PRO A N 1
ATOM 546 C CA . PRO A 1 74 ? -0.412 14.793 17.295 1.00 63.16 74 PRO A CA 1
ATOM 547 C C . PRO A 1 74 ? -0.756 14.524 18.770 1.00 63.16 74 PRO A C 1
ATOM 549 O O . PRO A 1 74 ? -1.676 15.129 19.319 1.00 63.16 74 PRO A O 1
ATOM 552 N N . GLY A 1 75 ? -0.045 13.583 19.399 1.00 61.00 75 GLY A N 1
ATOM 553 C CA . GLY A 1 75 ? -0.219 13.223 20.816 1.00 61.00 75 GLY A CA 1
ATOM 554 C C . GLY A 1 75 ? -1.048 11.965 21.099 1.00 61.00 75 GLY A C 1
ATOM 555 O O . GLY A 1 75 ? -1.235 11.613 22.261 1.00 61.00 75 GLY A O 1
ATOM 556 N N . VAL A 1 76 ? -1.529 11.246 20.079 1.00 59.41 76 VAL A N 1
ATOM 557 C CA . VAL A 1 76 ? -2.132 9.923 20.301 1.00 59.41 76 VAL A CA 1
ATOM 558 C C . VAL A 1 76 ? -1.012 8.894 20.467 1.00 59.41 76 VAL A C 1
ATOM 560 O O . VAL A 1 76 ? -0.374 8.477 19.500 1.00 59.41 76 VAL A O 1
ATOM 563 N N . GLU A 1 77 ? -0.752 8.480 21.706 1.00 58.09 77 GLU A N 1
ATOM 564 C CA . GLU A 1 77 ? 0.219 7.432 22.027 1.00 58.09 77 GLU A CA 1
ATOM 565 C C . GLU A 1 77 ? -0.301 6.060 21.559 1.00 58.09 77 GLU A C 1
ATOM 567 O O . GLU A 1 77 ? -1.031 5.352 22.254 1.00 58.09 77 GLU A O 1
ATOM 572 N N . HIS A 1 78 ? 0.085 5.658 20.346 1.00 58.78 78 HIS A N 1
ATOM 573 C CA . HIS A 1 78 ? -0.307 4.388 19.717 1.00 58.78 78 HIS A CA 1
ATOM 574 C C . HIS A 1 78 ? 0.308 3.137 20.383 1.00 58.78 78 HIS A C 1
ATOM 576 O O . HIS A 1 78 ? 0.083 2.015 19.908 1.00 58.78 78 HIS A O 1
ATOM 582 N N . ASP A 1 79 ? 1.078 3.318 21.458 1.00 61.09 79 ASP A N 1
ATOM 583 C CA . ASP A 1 79 ? 1.736 2.248 22.211 1.00 61.09 79 ASP A CA 1
ATOM 584 C C . ASP A 1 79 ? 1.088 1.951 23.570 1.00 61.09 79 ASP A C 1
ATOM 586 O O . ASP A 1 79 ? 1.503 1.000 24.236 1.00 61.09 79 ASP A O 1
ATOM 590 N N . LEU A 1 80 ? 0.022 2.669 23.961 1.00 68.94 80 LEU A N 1
ATOM 591 C CA . LEU A 1 80 ? -0.764 2.260 25.125 1.00 68.94 80 LEU A CA 1
ATOM 592 C C . LEU A 1 80 ? -1.402 0.888 24.846 1.00 68.94 80 LEU A C 1
ATOM 594 O O . LEU A 1 80 ? -2.248 0.711 23.963 1.00 68.94 80 LEU A O 1
ATOM 598 N N . LYS A 1 81 ? -0.924 -0.119 25.579 1.00 73.50 81 LYS A N 1
ATOM 599 C CA . LYS A 1 81 ? -1.392 -1.505 25.524 1.00 73.50 81 LYS A CA 1
ATOM 600 C C . LYS A 1 81 ? -2.415 -1.705 26.634 1.00 73.50 81 LYS A C 1
ATOM 602 O O . LYS A 1 81 ? -2.069 -1.729 27.811 1.00 73.50 81 LYS A O 1
ATOM 607 N N . THR A 1 82 ? -3.674 -1.879 26.257 1.00 78.31 82 THR A N 1
ATOM 608 C CA . THR A 1 82 ? -4.748 -2.282 27.168 1.00 78.31 82 THR A CA 1
ATOM 609 C C . THR A 1 82 ? -4.863 -3.804 27.153 1.00 78.31 82 THR A C 1
ATOM 611 O O . THR A 1 82 ? -4.801 -4.435 26.096 1.00 78.31 82 THR A O 1
ATOM 614 N N . ARG A 1 83 ? -5.030 -4.425 28.323 1.00 81.31 83 ARG A N 1
ATOM 615 C CA . ARG A 1 83 ? -5.311 -5.864 28.394 1.00 81.31 83 ARG A CA 1
ATOM 616 C C . ARG A 1 83 ? -6.742 -6.136 27.946 1.00 81.31 83 ARG A C 1
ATOM 618 O O . ARG A 1 83 ? -7.671 -5.459 28.379 1.00 81.31 83 ARG A O 1
ATOM 625 N N . CYS A 1 84 ? -6.921 -7.134 27.089 1.00 81.44 84 CYS A N 1
ATOM 626 C CA . CYS A 1 84 ? -8.247 -7.622 26.751 1.00 81.44 84 CYS A CA 1
ATOM 627 C C . CYS A 1 84 ? -8.868 -8.332 27.970 1.00 81.44 84 CYS A C 1
ATOM 629 O O . CYS A 1 84 ? -8.229 -9.231 28.510 1.00 81.44 84 CYS A O 1
ATOM 631 N N . PRO A 1 85 ? -10.107 -8.011 28.382 1.00 80.31 85 PRO A N 1
ATOM 632 C CA . PRO A 1 85 ? -10.755 -8.669 29.521 1.00 80.31 85 PRO A CA 1
ATOM 633 C C . PRO A 1 85 ? -11.160 -10.130 29.252 1.00 80.31 85 PRO A C 1
ATOM 635 O O . PRO A 1 85 ? -11.494 -10.842 30.188 1.00 80.31 85 PRO A O 1
ATOM 638 N N . VAL A 1 86 ? -11.151 -10.579 27.990 1.00 83.69 86 VAL A N 1
ATOM 639 C CA . VAL A 1 86 ? -11.606 -11.928 27.597 1.00 83.69 86 VAL A CA 1
ATOM 640 C C . VAL A 1 86 ? -10.445 -12.912 27.448 1.00 83.69 86 VAL A C 1
ATOM 642 O O . VAL A 1 86 ? -10.596 -14.089 27.752 1.00 83.69 86 VAL A O 1
ATOM 645 N N . CYS A 1 87 ? -9.284 -12.455 26.973 1.00 84.44 87 CYS A N 1
ATOM 646 C CA . CYS A 1 87 ? -8.120 -13.325 26.758 1.00 84.44 87 CYS A CA 1
ATOM 647 C C . CYS A 1 87 ? -6.816 -12.812 27.367 1.00 84.44 87 CYS A C 1
ATOM 649 O O . CYS A 1 87 ? -5.752 -13.337 27.046 1.00 84.44 87 CYS A O 1
ATOM 651 N N . GLU A 1 88 ? -6.882 -11.751 28.173 1.00 79.12 88 GLU A N 1
ATOM 652 C CA . GLU A 1 88 ? -5.758 -11.139 28.898 1.00 79.12 88 GLU A CA 1
ATOM 653 C C . GLU A 1 88 ? -4.581 -10.678 28.021 1.00 79.12 88 GLU A C 1
ATOM 655 O O . GLU A 1 88 ? -3.560 -10.205 28.524 1.00 79.12 88 GLU A O 1
ATOM 660 N N . ARG A 1 89 ? -4.726 -10.735 26.691 1.00 79.19 89 ARG A N 1
ATOM 661 C CA . ARG A 1 89 ? -3.705 -10.289 25.744 1.00 79.19 89 ARG A CA 1
ATOM 662 C C . ARG A 1 89 ? -3.575 -8.774 25.780 1.00 79.19 89 ARG A C 1
ATOM 664 O O . ARG A 1 89 ? -4.562 -8.042 25.715 1.00 79.19 89 ARG A O 1
ATOM 671 N N . SER A 1 90 ? -2.329 -8.317 25.826 1.00 77.69 90 SER A N 1
ATOM 672 C CA . SER A 1 90 ? -1.965 -6.909 25.702 1.00 77.69 90 SER A CA 1
ATOM 673 C C . SER A 1 90 ? -2.145 -6.466 24.254 1.00 77.69 90 SER A C 1
ATOM 675 O O . SER A 1 90 ? -1.321 -6.776 23.393 1.00 77.69 90 SER A O 1
ATOM 677 N N . VAL A 1 91 ? -3.225 -5.743 23.977 1.00 76.88 91 VAL A N 1
ATOM 678 C CA . VAL A 1 91 ? -3.526 -5.198 22.651 1.00 76.88 91 VAL A CA 1
ATOM 679 C C . VAL A 1 91 ? -3.527 -3.680 22.705 1.00 76.88 91 VAL A C 1
ATOM 681 O O . VAL A 1 91 ? -3.804 -3.077 23.737 1.00 76.88 91 VAL A O 1
ATOM 684 N N . LYS A 1 92 ? -3.185 -3.031 21.594 1.00 77.50 92 LYS A N 1
ATOM 685 C CA . LYS A 1 92 ? -3.190 -1.563 21.527 1.00 77.50 92 LYS A CA 1
ATOM 686 C C . LYS A 1 92 ? -4.590 -1.050 21.854 1.00 77.50 92 LYS A C 1
ATOM 688 O O . LYS A 1 92 ? -5.550 -1.593 21.312 1.00 77.50 92 LYS A O 1
ATOM 693 N N . THR A 1 93 ? -4.719 -0.006 22.669 1.00 70.69 93 THR A N 1
ATOM 694 C CA . THR A 1 93 ? -6.024 0.576 23.042 1.00 70.69 93 THR A CA 1
ATOM 695 C C . THR A 1 93 ? -6.861 0.910 21.805 1.00 70.69 93 THR A C 1
ATOM 697 O O . THR A 1 93 ? -8.039 0.573 21.732 1.00 70.69 93 THR A O 1
ATOM 700 N N . VAL A 1 94 ? -6.214 1.447 20.767 1.00 68.75 94 VAL A N 1
ATOM 701 C CA . VAL A 1 94 ? -6.832 1.769 19.468 1.00 68.75 94 VAL A CA 1
ATOM 702 C C . VAL A 1 94 ? -7.313 0.512 18.717 1.00 68.75 94 VAL A C 1
ATOM 704 O O . VAL A 1 94 ? -8.289 0.548 17.973 1.00 68.75 9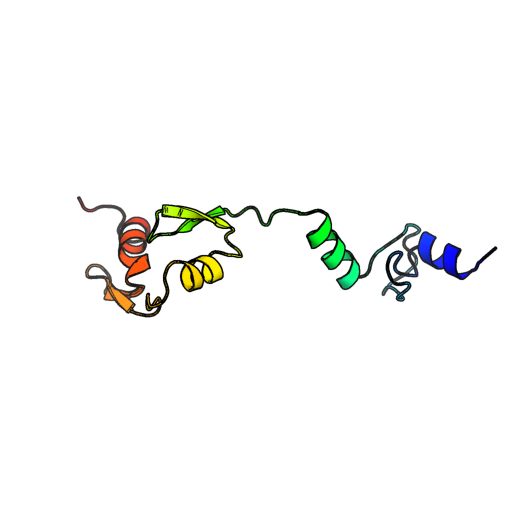4 VAL A O 1
ATOM 707 N N . GLY A 1 95 ? -6.639 -0.622 18.922 1.00 74.00 95 GLY A N 1
ATOM 708 C CA . GLY A 1 95 ? -6.937 -1.911 18.296 1.00 74.00 95 GLY A CA 1
ATOM 709 C C . GLY A 1 95 ? -7.822 -2.839 19.130 1.00 74.00 95 GLY A C 1
ATOM 710 O O . GLY A 1 95 ? -8.265 -3.857 18.604 1.00 74.00 95 GLY A O 1
ATOM 711 N N . LEU A 1 96 ? -8.117 -2.511 20.393 1.00 76.00 96 LEU A N 1
ATOM 712 C CA . LEU A 1 96 ? -8.950 -3.319 21.288 1.00 76.00 96 LEU A CA 1
ATOM 713 C C . LEU A 1 96 ? -10.342 -3.646 20.704 1.00 76.00 96 LEU A C 1
ATOM 715 O O . LEU A 1 96 ? -10.688 -4.827 20.685 1.00 76.00 96 LEU A O 1
ATOM 719 N N . PRO A 1 97 ? -11.124 -2.695 20.146 1.00 74.81 97 PRO A N 1
ATOM 720 C CA . PRO A 1 97 ? -12.445 -3.013 19.588 1.00 74.81 97 PRO A CA 1
ATOM 721 C C . PRO A 1 97 ? -12.380 -3.857 18.306 1.00 74.81 97 PRO A C 1
ATOM 723 O O . PRO A 1 97 ? -13.346 -4.538 17.953 1.00 74.81 97 PRO A O 1
ATOM 726 N N . GLN A 1 98 ? -11.266 -3.811 17.574 1.00 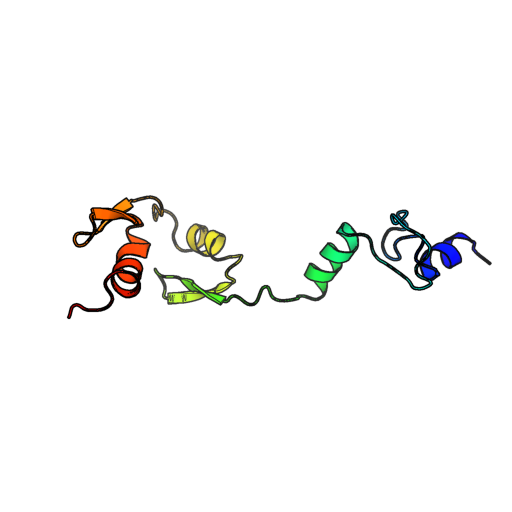78.44 98 GLN A N 1
ATOM 727 C CA . GLN A 1 98 ? -11.051 -4.664 16.405 1.00 78.44 98 GLN A CA 1
ATOM 728 C C . GLN A 1 98 ? -10.556 -6.052 16.818 1.00 78.44 98 GLN A C 1
ATOM 730 O O . GLN A 1 98 ? -11.008 -7.048 16.263 1.00 78.44 98 GLN A O 1
ATOM 735 N N . HIS A 1 99 ? -9.705 -6.128 17.841 1.00 83.50 99 HIS A N 1
ATOM 736 C CA . HIS A 1 99 ? -9.294 -7.372 18.477 1.00 83.50 99 HIS A CA 1
ATOM 737 C C . HIS A 1 99 ? -10.492 -8.122 19.065 1.00 83.50 99 HIS A C 1
ATOM 739 O O . HIS A 1 99 ? -10.638 -9.306 18.798 1.00 83.50 99 HIS A O 1
ATOM 745 N N . MET A 1 100 ? -11.394 -7.439 19.776 1.00 80.88 100 MET A N 1
ATOM 746 C CA . MET A 1 100 ? -12.625 -8.047 20.290 1.00 80.88 100 MET A CA 1
ATOM 747 C C . MET A 1 100 ? -13.479 -8.636 19.162 1.00 80.88 100 MET A C 1
ATOM 749 O O . MET A 1 100 ? -13.913 -9.776 19.256 1.00 80.88 100 MET A O 1
ATOM 753 N N . ARG A 1 101 ? -13.640 -7.923 18.040 1.00 80.44 101 ARG A N 1
ATOM 754 C CA . ARG A 1 101 ? -14.388 -8.437 16.880 1.00 80.44 101 ARG A CA 1
ATOM 755 C C . ARG A 1 101 ? -13.696 -9.597 16.159 1.00 80.44 101 ARG A C 1
ATOM 757 O O . ARG A 1 101 ? -14.376 -10.508 15.706 1.00 80.44 101 ARG A O 1
ATOM 764 N N . ALA A 1 102 ? -12.370 -9.568 16.041 1.00 80.31 102 ALA A N 1
ATOM 765 C CA . ALA A 1 102 ? -11.603 -10.576 15.308 1.00 80.31 102 ALA A CA 1
ATOM 766 C C . ALA A 1 102 ? -11.312 -11.842 16.134 1.00 80.31 102 ALA A C 1
ATOM 768 O O . ALA A 1 102 ? -11.326 -12.941 15.592 1.00 80.31 102 ALA A O 1
ATOM 769 N N . ALA A 1 103 ? -11.036 -11.693 17.432 1.00 79.19 103 ALA A N 1
ATOM 770 C CA . ALA A 1 103 ? -10.635 -12.780 18.327 1.00 79.19 103 ALA A CA 1
ATOM 771 C C . ALA A 1 103 ? -11.779 -13.290 19.218 1.00 79.19 103 ALA A C 1
ATOM 773 O O . ALA A 1 103 ? -11.751 -14.443 19.640 1.00 79.19 103 ALA A O 1
ATOM 774 N N . HIS A 1 104 ? -12.782 -12.454 19.498 1.00 83.81 104 HIS A N 1
ATOM 775 C CA . HIS A 1 104 ? -13.912 -12.768 20.380 1.00 83.81 104 HIS A CA 1
ATOM 776 C C . HIS A 1 104 ? -15.245 -12.467 19.701 1.00 83.81 104 HIS A C 1
ATOM 778 O O . HIS A 1 104 ? -16.138 -11.975 20.372 1.00 83.81 104 HIS A O 1
ATOM 784 N N . GLY A 1 105 ? -15.362 -12.700 18.385 1.00 70.69 105 GLY A N 1
ATOM 785 C CA . GLY A 1 105 ? -16.445 -12.261 17.482 1.00 70.69 105 GLY A CA 1
ATOM 786 C C . GLY A 1 105 ? -17.883 -12.717 17.790 1.00 70.69 105 GLY A C 1
ATOM 787 O O . GLY A 1 105 ? -18.615 -13.106 16.881 1.00 70.69 105 GLY A O 1
ATOM 788 N N . ARG A 1 106 ? -18.296 -12.672 19.057 1.00 59.12 106 ARG A N 1
ATOM 789 C CA . ARG A 1 106 ? -19.652 -12.726 19.581 1.00 59.12 106 ARG A CA 1
ATOM 790 C C . ARG A 1 106 ? -19.644 -12.291 21.054 1.00 59.12 106 ARG A C 1
ATOM 792 O O . ARG A 1 106 ? -19.446 -13.120 21.933 1.00 59.12 106 ARG A O 1
ATOM 799 N N . THR A 1 107 ? -19.956 -11.023 21.301 1.00 48.75 107 THR A N 1
ATOM 800 C CA . THR A 1 107 ? -20.793 -10.645 22.447 1.00 48.75 107 THR A CA 1
ATOM 801 C C . THR A 1 107 ? -21.440 -9.294 22.179 1.00 48.75 107 THR A C 1
ATOM 803 O O . THR A 1 107 ? -20.785 -8.362 21.710 1.00 48.75 107 THR A O 1
ATOM 806 N N . ALA A 1 108 ? -22.758 -9.299 22.368 1.00 46.56 108 ALA A N 1
ATOM 807 C CA . ALA A 1 108 ? -23.678 -8.178 22.278 1.00 46.56 108 ALA A CA 1
ATOM 808 C C . ALA A 1 108 ? -23.435 -7.146 23.386 1.00 46.56 108 ALA A C 1
ATOM 810 O O . ALA A 1 108 ? -22.818 -7.525 24.408 1.00 46.56 108 ALA A O 1
#

Secondary structure (DSSP, 8-state):
--HHHHHHHTTSBBTTT-PBPSSS--SS-B--HHHHHHHHHHTT-----EEE-TTT--EEEGGGHHHHHHHHSTT--TT-EEEPTTT--EEEGGGHHHHHHHHS----

Sequence (108 aa):
MGEIAEMMLDGTLCEGCGAYLEGDAAGFPRRCDDCAREVRFELGTPRTGRVKCAHCQRTVAAAGLKDHMDAKHPGVEHDLKTRCPVCERSVKTVGLPQHMRAAHGRTA

Radius of gyration: 24.2 Å; chains: 1; bounding box: 52×29×65 Å

Foldseek 3Di:
DDPLVVCQAQCQAAVPPRHGDPDDRPHGHDHDPVVVVVVCVVVCPQPPDFDQDLPPRDTHRPVCNVVCCCVVPPPPPQPQFDQAPPPRDGDGPSCNVVCCCVVVVDDD

pLDDT: mean 74.92, std 10.4, range [46.56, 89.81]